Protein AF-A0A359D686-F1 (afdb_monomer_lite)

Secondary structure (DSSP, 8-state):
-HHHHHHHHHHHTSGGG--SS---SHHHHHHHH-HHHHHHHHHHHHHHHT----SHHHHHHHHHHHHHHHHHHHHHHHHHHHH-SS-HHHHHHHHHHHHHTT--

pLDDT: mean 72.66, std 6.53, range [50.62, 83.25]

Radius of gyration: 14.81 Å; chains: 1; bounding box: 36×25×38 Å

Foldseek 3Di:
DVVLLVQLQVVQQDCVLVDPDRDPDSVVSCVSCPPVNSVLSVVVVVLVVVDPDPDPVLVVVSVVVVVVLQVQLVVQLVVCVVVVPDHSSVSSVCSNVVCSVVSD

Structure (mmCIF, N/CA/C/O backbone):
data_AF-A0A359D686-F1
#
_entry.id   AF-A0A359D686-F1
#
loop_
_atom_site.group_PDB
_atom_site.id
_atom_site.type_symbol
_atom_site.label_atom_id
_atom_site.label_alt_id
_atom_site.label_comp_id
_atom_site.label_asym_id
_atom_site.label_entity_id
_atom_site.label_seq_id
_atom_site.pdbx_PDB_ins_code
_atom_site.Cartn_x
_atom_site.Cartn_y
_atom_site.Cartn_z
_atom_site.occupancy
_atom_site.B_iso_or_equiv
_atom_site.auth_seq_id
_atom_site.auth_comp_id
_atom_site.auth_asym_id
_atom_site.auth_atom_id
_atom_site.pdbx_PDB_model_num
ATOM 1 N N . ASP A 1 1 ? 13.819 4.483 8.418 1.00 59.91 1 ASP A N 1
ATOM 2 C CA . ASP A 1 1 ? 13.503 5.030 7.087 1.00 59.91 1 ASP A CA 1
ATOM 3 C C . ASP A 1 1 ? 12.596 6.255 7.250 1.00 59.91 1 ASP A C 1
ATOM 5 O O . ASP A 1 1 ? 11.471 6.097 7.719 1.00 59.91 1 ASP A O 1
ATOM 9 N N . PRO A 1 2 ? 13.083 7.473 6.949 1.00 72.44 2 PRO A N 1
ATOM 10 C CA . PRO A 1 2 ? 12.309 8.710 7.086 1.00 72.44 2 PRO A CA 1
ATOM 11 C C . PRO A 1 2 ? 11.068 8.764 6.183 1.00 72.44 2 PRO A C 1
ATOM 13 O O . PRO A 1 2 ? 10.049 9.330 6.584 1.00 72.44 2 PRO A O 1
ATOM 16 N N . ALA A 1 3 ? 11.130 8.164 4.989 1.00 69.88 3 ALA A N 1
ATOM 17 C CA . ALA A 1 3 ? 10.025 8.168 4.035 1.00 69.88 3 ALA A CA 1
ATOM 18 C C . ALA A 1 3 ? 8.867 7.304 4.545 1.00 69.88 3 ALA A C 1
ATOM 20 O O . ALA A 1 3 ? 7.716 7.745 4.555 1.00 69.88 3 ALA A O 1
ATOM 21 N N . LEU A 1 4 ? 9.186 6.113 5.057 1.00 68.81 4 LEU A N 1
ATOM 22 C CA . LEU A 1 4 ? 8.217 5.205 5.666 1.00 68.81 4 LEU A CA 1
ATOM 23 C C . LEU A 1 4 ? 7.578 5.813 6.925 1.00 68.81 4 LEU A C 1
ATOM 25 O O . LEU A 1 4 ? 6.357 5.761 7.079 1.00 68.81 4 LEU A O 1
ATOM 29 N N . SER A 1 5 ? 8.373 6.460 7.783 1.00 69.25 5 SER A N 1
ATOM 30 C CA . SER A 1 5 ? 7.869 7.171 8.967 1.00 69.25 5 SER A CA 1
ATOM 31 C C . SER A 1 5 ? 6.887 8.289 8.605 1.00 69.25 5 SER A C 1
ATOM 33 O O . SER A 1 5 ? 5.815 8.381 9.203 1.00 69.25 5 SER A O 1
ATOM 35 N N . ALA A 1 6 ? 7.198 9.109 7.597 1.00 75.75 6 ALA A N 1
ATOM 36 C CA . ALA A 1 6 ? 6.290 10.157 7.123 1.00 75.75 6 ALA A CA 1
ATOM 37 C C . ALA A 1 6 ? 4.987 9.580 6.536 1.00 75.75 6 ALA A C 1
ATOM 39 O O . ALA A 1 6 ? 3.907 10.145 6.728 1.00 75.75 6 ALA A O 1
ATOM 40 N N . LEU A 1 7 ? 5.069 8.431 5.856 1.00 74.50 7 LEU A N 1
ATOM 41 C CA . LEU A 1 7 ? 3.917 7.735 5.279 1.00 74.50 7 LEU A CA 1
ATOM 42 C C . LEU A 1 7 ? 2.982 7.196 6.373 1.00 74.50 7 LEU A C 1
ATOM 44 O O . LEU A 1 7 ? 1.771 7.413 6.304 1.00 74.50 7 LEU A O 1
ATOM 48 N N . LEU A 1 8 ? 3.545 6.578 7.416 1.00 73.38 8 LEU A N 1
ATOM 49 C CA . LEU A 1 8 ? 2.799 6.118 8.591 1.00 73.38 8 LEU A CA 1
ATOM 50 C C . LEU A 1 8 ? 2.118 7.283 9.323 1.00 73.38 8 LEU A C 1
ATOM 52 O O . LEU A 1 8 ? 0.924 7.203 9.609 1.00 73.38 8 LEU A O 1
ATOM 56 N N . MET A 1 9 ? 2.834 8.391 9.552 1.00 76.31 9 MET A N 1
ATOM 57 C CA . MET A 1 9 ? 2.280 9.610 10.163 1.00 76.31 9 MET A CA 1
ATOM 58 C C . MET A 1 9 ? 1.104 10.177 9.349 1.00 76.31 9 MET A C 1
ATOM 60 O O . MET A 1 9 ? 0.050 10.500 9.906 1.00 76.31 9 MET A O 1
ATOM 64 N N . LYS A 1 10 ? 1.242 10.248 8.016 1.00 75.50 10 LYS A N 1
ATOM 65 C CA . LYS A 1 10 ? 0.174 10.705 7.111 1.00 75.50 10 LYS A CA 1
ATOM 66 C C . LYS A 1 10 ? -1.043 9.780 7.153 1.00 75.50 10 LYS A C 1
ATOM 68 O O . LYS A 1 10 ? -2.173 10.261 7.163 1.00 75.50 10 LYS A O 1
ATOM 73 N N . TYR A 1 11 ? -0.824 8.467 7.177 1.00 70.50 11 TYR A N 1
ATOM 74 C CA . TYR A 1 11 ? -1.907 7.489 7.221 1.00 70.50 11 TYR A CA 1
ATOM 75 C C . TYR A 1 11 ? -2.665 7.542 8.553 1.00 70.50 11 TYR A C 1
ATOM 77 O O . TYR A 1 11 ? -3.892 7.569 8.553 1.00 70.50 11 TYR A O 1
ATOM 85 N N . ALA A 1 12 ? -1.948 7.655 9.674 1.00 66.56 12 ALA A N 1
ATOM 86 C CA . ALA A 1 12 ? -2.525 7.783 11.015 1.00 66.56 12 ALA A CA 1
ATOM 87 C C . ALA A 1 12 ? -3.395 9.037 11.195 1.00 66.56 12 ALA A C 1
ATOM 89 O O . ALA A 1 12 ? -4.350 9.044 11.973 1.00 66.56 12 ALA A O 1
ATOM 90 N N . SER A 1 13 ? -3.058 10.086 10.444 1.00 66.50 13 SER A N 1
ATOM 91 C CA . SER A 1 13 ? -3.765 11.368 10.419 1.00 66.50 13 SER A CA 1
ATOM 92 C C . SER A 1 13 ? -4.910 11.406 9.396 1.00 66.50 13 SER A C 1
ATOM 94 O O . SER A 1 13 ? -5.575 12.430 9.250 1.00 66.50 13 SER A O 1
ATOM 96 N N . SER A 1 14 ? -5.142 10.320 8.652 1.00 69.69 14 SER A N 1
ATOM 97 C CA . SER A 1 14 ? -6.185 10.258 7.627 1.00 69.69 14 SER A CA 1
ATOM 98 C C . SER A 1 14 ? -7.580 10.159 8.245 1.00 69.69 14 SER A C 1
ATOM 100 O O . SER A 1 14 ? -7.808 9.412 9.200 1.00 69.69 14 SER A O 1
ATOM 102 N N . ALA A 1 15 ? -8.555 10.825 7.617 1.00 59.78 15 ALA A N 1
ATOM 103 C CA . ALA A 1 15 ? -9.971 10.767 7.992 1.00 59.78 15 ALA A CA 1
ATOM 104 C C . ALA A 1 15 ? -10.533 9.330 8.044 1.00 59.78 15 ALA A C 1
ATOM 106 O O . ALA A 1 15 ? -11.524 9.070 8.726 1.00 59.78 15 ALA A O 1
ATOM 107 N N . LEU A 1 16 ? -9.871 8.384 7.369 1.00 61.47 16 LEU A N 1
ATOM 108 C CA . LEU A 1 16 ? -10.225 6.966 7.329 1.00 61.47 16 LEU A CA 1
ATOM 109 C C . LEU A 1 16 ? -10.092 6.250 8.688 1.00 61.47 16 LEU A C 1
ATOM 111 O O . LEU A 1 16 ? -10.792 5.260 8.914 1.00 61.47 16 LEU A O 1
ATOM 115 N N . LEU A 1 17 ? -9.226 6.742 9.584 1.00 60.28 17 LEU A N 1
ATOM 116 C CA . LEU A 1 17 ? -9.050 6.227 10.951 1.00 60.28 17 LEU A CA 1
ATOM 117 C C . LEU A 1 17 ? -9.924 6.947 11.985 1.00 60.28 17 LEU A C 1
ATOM 119 O O . LEU A 1 17 ? -10.032 6.480 13.115 1.00 60.28 17 LEU A O 1
ATOM 123 N N . ARG A 1 1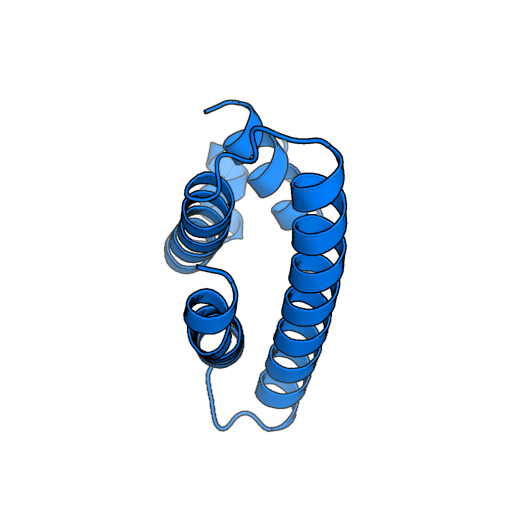8 ? -10.594 8.042 11.591 1.00 59.12 18 ARG A N 1
ATOM 124 C CA . ARG A 1 18 ? -11.531 8.799 12.440 1.00 59.12 18 ARG A CA 1
ATOM 125 C C . ARG A 1 18 ? -10.943 9.166 1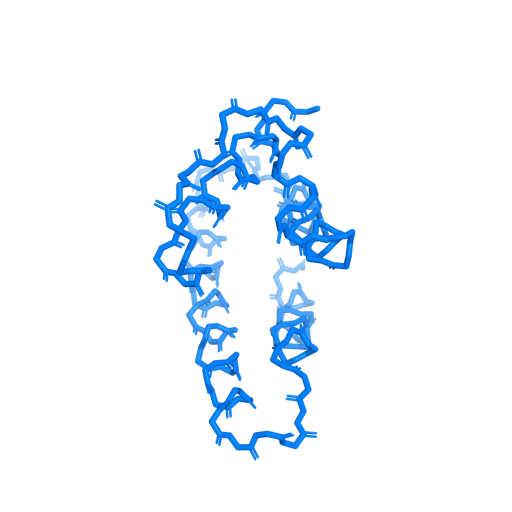3.815 1.00 59.12 18 ARG A C 1
ATOM 127 O O . ARG A 1 18 ? -11.670 9.269 14.803 1.00 59.12 18 ARG A O 1
ATOM 134 N N . THR A 1 19 ? -9.627 9.354 13.883 1.00 59.50 19 THR A N 1
ATOM 135 C CA . THR A 1 19 ? -8.903 9.658 15.118 1.00 59.50 19 THR A CA 1
ATOM 136 C C . THR A 1 19 ? -9.262 11.073 15.574 1.00 59.50 19 THR A C 1
ATOM 138 O O . THR A 1 19 ? -9.122 12.022 14.806 1.00 59.50 19 THR A O 1
ATOM 141 N N . ARG A 1 20 ? -9.730 11.242 16.821 1.00 57.25 20 ARG A N 1
ATOM 142 C CA . ARG A 1 20 ? -10.086 12.569 17.375 1.00 57.25 20 ARG A CA 1
ATOM 143 C C . ARG A 1 20 ? -8.885 13.516 17.495 1.00 57.25 20 ARG A C 1
ATOM 145 O O . ARG A 1 20 ? -9.075 14.726 17.496 1.00 57.25 20 ARG A O 1
ATOM 152 N N . VAL A 1 21 ? -7.674 12.972 17.610 1.00 65.06 21 VAL A N 1
ATOM 153 C CA . VAL A 1 21 ? -6.416 13.720 17.722 1.00 65.06 21 VAL A CA 1
ATOM 154 C C . VAL A 1 21 ? -5.392 13.069 16.800 1.00 65.06 21 VAL A C 1
ATOM 156 O O . VAL A 1 21 ? -5.201 11.855 16.855 1.00 65.06 21 VAL A O 1
ATOM 159 N N . ALA A 1 22 ? -4.756 13.865 15.939 1.00 67.19 22 ALA A N 1
ATOM 160 C CA . ALA A 1 22 ? -3.685 13.379 15.080 1.00 67.19 22 ALA A CA 1
ATOM 161 C C . ALA A 1 22 ? -2.438 13.061 15.932 1.00 67.19 22 ALA A C 1
ATOM 163 O O . ALA A 1 22 ? -2.012 13.924 16.709 1.00 67.19 22 ALA A O 1
ATOM 164 N N . PRO A 1 23 ? -1.856 11.856 15.813 1.00 69.62 23 PRO A N 1
ATOM 165 C CA . PRO A 1 23 ? -0.663 11.481 16.565 1.00 69.62 23 PRO A CA 1
ATOM 166 C C . PRO A 1 23 ? 0.537 12.334 16.139 1.00 69.62 23 PRO A C 1
ATOM 168 O O . PRO A 1 23 ? 0.741 12.599 14.952 1.00 69.62 23 PRO A O 1
ATOM 171 N N . LYS A 1 24 ? 1.334 12.777 17.114 1.00 73.81 24 LYS A N 1
ATOM 172 C CA . LYS A 1 24 ? 2.491 13.666 16.904 1.00 73.81 24 LYS A CA 1
ATOM 173 C C . LYS A 1 24 ? 3.812 12.908 16.880 1.00 73.81 24 LYS A C 1
ATOM 175 O O . LYS A 1 24 ? 4.801 13.419 16.359 1.00 73.81 24 LYS A O 1
ATOM 180 N N . THR A 1 25 ? 3.823 11.692 17.419 1.00 78.25 25 THR A N 1
ATOM 181 C CA . THR A 1 25 ? 5.009 10.837 17.488 1.00 78.25 25 THR A CA 1
ATOM 182 C C . THR A 1 25 ? 4.775 9.504 16.782 1.00 78.25 25 THR A C 1
ATOM 184 O O . THR A 1 25 ? 3.655 8.997 16.714 1.00 78.25 25 THR A O 1
ATOM 187 N N . LEU A 1 26 ? 5.852 8.895 16.273 1.00 70.94 26 LEU A N 1
ATOM 188 C CA . LEU A 1 26 ? 5.773 7.582 15.625 1.00 70.94 26 LEU A CA 1
ATOM 189 C C . LEU A 1 26 ? 5.258 6.505 16.596 1.00 70.94 26 LEU A C 1
ATOM 191 O O . LEU A 1 26 ? 4.534 5.603 16.197 1.00 70.94 26 LEU A O 1
ATOM 195 N N . GLN A 1 27 ? 5.593 6.612 17.881 1.00 72.69 27 GLN A N 1
ATOM 196 C CA . GLN A 1 27 ? 5.118 5.683 18.904 1.00 72.69 27 GLN A CA 1
ATOM 197 C C . GLN A 1 27 ? 3.595 5.760 19.087 1.00 72.69 27 GLN A C 1
ATOM 199 O O . GLN A 1 27 ? 2.938 4.723 19.140 1.00 72.69 27 GLN A O 1
ATOM 204 N N . GLU A 1 28 ? 3.022 6.966 19.108 1.00 71.06 28 GLU A N 1
ATOM 205 C CA . GLU A 1 28 ? 1.565 7.154 19.121 1.00 71.06 28 GLU A CA 1
ATOM 206 C C . GLU A 1 28 ? 0.915 6.590 17.853 1.00 71.06 28 GLU A C 1
ATOM 208 O O . GLU A 1 28 ? -0.136 5.959 17.923 1.00 71.06 28 GLU A O 1
ATOM 213 N N . VAL A 1 29 ? 1.561 6.749 16.693 1.00 70.19 29 VAL A N 1
ATOM 214 C CA . VAL A 1 29 ? 1.106 6.142 15.434 1.00 70.19 29 VAL A CA 1
ATOM 215 C C . VAL A 1 29 ? 1.022 4.621 15.545 1.00 70.19 29 VAL A C 1
ATOM 217 O O . VAL A 1 29 ? 0.007 4.043 15.158 1.00 70.19 29 VAL A O 1
ATOM 220 N N . LEU A 1 30 ? 2.045 3.970 16.106 1.00 72.88 30 LEU A N 1
ATOM 221 C CA . LEU A 1 30 ? 2.050 2.518 16.312 1.00 72.88 30 LEU A CA 1
ATOM 222 C C . LEU A 1 30 ? 0.937 2.071 17.272 1.00 72.88 30 LEU A C 1
ATOM 224 O O . LEU A 1 30 ? 0.314 1.035 17.043 1.00 72.88 30 LEU A O 1
ATOM 228 N N . GLN A 1 31 ? 0.660 2.856 18.316 1.00 72.75 31 GLN A N 1
ATOM 229 C CA . GLN A 1 31 ? -0.413 2.575 19.274 1.00 72.75 31 GLN A CA 1
ATOM 230 C C . GLN A 1 31 ? -1.811 2.750 18.662 1.00 72.75 31 GLN A C 1
ATOM 232 O O . GLN A 1 31 ? -2.690 1.931 18.920 1.00 72.75 31 GLN A O 1
ATOM 237 N N . VAL A 1 32 ? -2.015 3.775 17.827 1.00 69.56 32 VAL A N 1
ATOM 238 C CA . VAL A 1 32 ? -3.306 4.069 17.176 1.00 69.56 32 VAL A CA 1
ATOM 239 C C . VAL A 1 32 ? -3.604 3.104 16.026 1.00 69.56 32 VAL A C 1
ATOM 241 O O . VAL A 1 32 ? -4.738 2.650 15.888 1.00 69.56 32 VAL A O 1
ATOM 244 N N . LEU A 1 33 ? -2.613 2.775 15.191 1.00 67.19 33 LEU A N 1
ATOM 245 C CA . LEU A 1 33 ? -2.800 1.827 14.086 1.00 67.19 33 LEU A CA 1
ATOM 246 C C . LEU A 1 33 ? -2.818 0.365 14.551 1.00 67.19 33 LEU A C 1
ATOM 248 O O . LEU A 1 33 ? -3.452 -0.475 13.909 1.00 67.19 33 LEU A O 1
ATOM 252 N N . GLY A 1 34 ? -2.085 0.052 15.620 1.00 73.62 34 GLY A N 1
ATOM 253 C CA . GLY A 1 34 ? -1.740 -1.316 15.985 1.00 73.62 34 GLY A CA 1
ATOM 254 C C . GLY A 1 34 ? -0.740 -1.951 15.007 1.00 73.62 34 GLY A C 1
ATOM 255 O O . GLY A 1 34 ? -0.670 -1.619 13.820 1.00 73.62 34 GLY A O 1
ATOM 256 N N . MET A 1 35 ? 0.032 -2.926 15.498 1.00 73.75 35 MET A N 1
ATOM 257 C CA . MET A 1 35 ? 1.149 -3.510 14.740 1.00 73.75 35 MET A CA 1
ATOM 258 C C . MET A 1 35 ? 0.719 -4.160 13.413 1.00 73.75 35 MET A C 1
ATOM 260 O O . MET A 1 35 ? 1.458 -4.113 12.436 1.00 73.75 35 MET A O 1
ATOM 264 N N . ARG A 1 36 ? -0.508 -4.695 13.335 1.00 65.19 36 ARG A N 1
ATOM 265 C CA . ARG A 1 36 ? -1.046 -5.306 12.105 1.00 65.19 36 ARG A CA 1
ATOM 266 C C . ARG A 1 36 ? -1.222 -4.313 10.957 1.00 65.19 36 ARG A C 1
ATOM 268 O O . ARG A 1 36 ? -1.019 -4.688 9.810 1.00 65.19 36 ARG A O 1
ATOM 275 N N . GLN A 1 37 ? -1.609 -3.068 11.231 1.00 65.62 37 GLN A N 1
ATOM 276 C CA . GLN A 1 37 ? -1.763 -2.072 10.166 1.00 65.62 37 GLN A CA 1
ATOM 277 C C . GLN A 1 37 ? -0.423 -1.461 9.767 1.00 65.62 37 GLN A C 1
ATOM 279 O O . GLN A 1 37 ? -0.210 -1.160 8.594 1.00 65.62 37 GLN A O 1
ATOM 284 N N . VAL A 1 38 ? 0.500 -1.340 10.720 1.00 74.00 38 VAL A N 1
ATOM 285 C CA . VAL A 1 38 ? 1.873 -0.896 10.461 1.00 74.00 38 VAL A CA 1
ATOM 286 C C . VAL A 1 38 ? 2.579 -1.879 9.537 1.00 74.00 38 VAL A C 1
ATOM 288 O O . VAL A 1 38 ? 3.100 -1.461 8.508 1.00 74.00 38 VAL A O 1
ATOM 291 N N . ASP A 1 39 ? 2.521 -3.175 9.851 1.00 73.19 39 ASP A N 1
ATOM 292 C CA . ASP A 1 39 ? 3.126 -4.242 9.047 1.00 73.19 39 ASP A CA 1
ATOM 29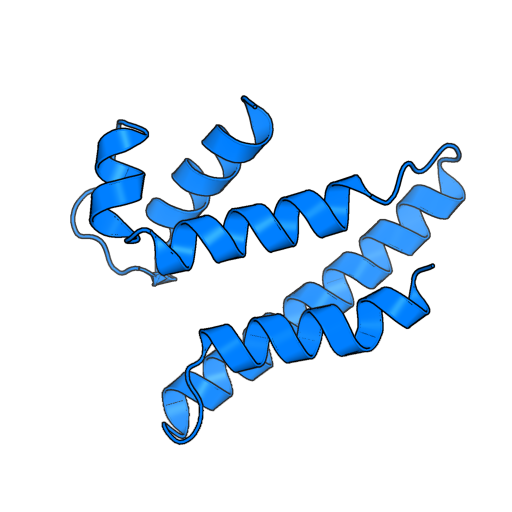3 C C . ASP A 1 39 ? 2.639 -4.204 7.590 1.00 73.19 39 ASP A C 1
ATOM 295 O O . ASP A 1 39 ? 3.416 -4.308 6.646 1.00 73.19 39 ASP A O 1
ATOM 299 N N . ARG A 1 40 ? 1.354 -3.906 7.380 1.00 69.88 40 ARG A N 1
ATOM 300 C CA . ARG A 1 40 ? 0.771 -3.780 6.038 1.00 69.88 40 ARG A CA 1
ATOM 301 C C . ARG 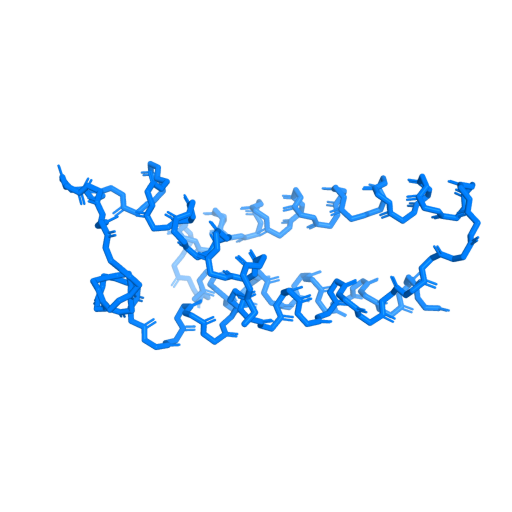A 1 40 ? 1.232 -2.542 5.286 1.00 69.88 40 ARG A C 1
ATOM 303 O O . ARG A 1 40 ? 1.545 -2.644 4.104 1.00 69.88 40 ARG A O 1
ATOM 310 N N . VAL A 1 41 ? 1.291 -1.382 5.942 1.00 71.00 41 VAL A N 1
ATOM 311 C CA . VAL A 1 41 ? 1.819 -0.156 5.316 1.00 71.00 41 VAL A CA 1
ATOM 312 C C . VAL A 1 41 ? 3.294 -0.335 4.959 1.00 71.00 41 VAL A C 1
ATOM 314 O O . VAL A 1 41 ? 3.711 0.060 3.870 1.00 71.00 41 VAL A O 1
ATOM 317 N N . VAL A 1 42 ? 4.060 -0.982 5.841 1.00 78.31 42 VAL A N 1
ATOM 318 C CA . VAL A 1 42 ? 5.453 -1.360 5.589 1.00 78.31 42 VAL A CA 1
ATOM 319 C C . VAL A 1 42 ? 5.534 -2.298 4.389 1.00 78.31 42 VAL A C 1
ATOM 321 O O . VAL A 1 42 ? 6.323 -2.040 3.491 1.00 78.31 42 VAL A O 1
ATOM 324 N N . MET A 1 43 ? 4.686 -3.325 4.307 1.00 77.50 43 MET A N 1
ATOM 325 C CA . MET A 1 43 ? 4.689 -4.275 3.191 1.00 77.50 43 MET A CA 1
ATOM 326 C C . MET A 1 43 ? 4.380 -3.587 1.851 1.00 77.50 43 MET A C 1
ATOM 328 O O . MET A 1 43 ? 5.120 -3.766 0.887 1.00 77.50 43 MET A O 1
ATOM 332 N N . VAL A 1 44 ? 3.374 -2.705 1.799 1.00 74.06 44 VAL A N 1
ATOM 333 C CA . VAL A 1 44 ? 3.070 -1.901 0.596 1.00 74.06 44 VAL A CA 1
ATOM 334 C C . VAL A 1 44 ? 4.238 -0.988 0.214 1.00 74.06 44 VAL A C 1
ATOM 336 O O . VAL A 1 44 ? 4.556 -0.852 -0.970 1.00 74.06 44 VAL A O 1
ATOM 339 N N . HIS A 1 45 ? 4.897 -0.374 1.198 1.00 75.62 45 HIS A N 1
ATOM 340 C CA . HIS A 1 45 ? 6.079 0.453 0.961 1.00 75.62 45 HIS A CA 1
ATOM 341 C C . HIS A 1 45 ? 7.255 -0.371 0.424 1.00 75.62 45 HIS A C 1
ATOM 343 O O . HIS A 1 45 ? 7.880 0.029 -0.557 1.00 75.62 45 HIS A O 1
ATOM 349 N N . SER A 1 46 ? 7.523 -1.534 1.018 1.00 78.06 46 SER A N 1
ATOM 350 C CA . SER A 1 46 ? 8.565 -2.461 0.576 1.00 78.06 46 SER A CA 1
ATOM 351 C C . SER A 1 46 ? 8.310 -2.930 -0.851 1.00 78.06 46 SER A C 1
ATOM 353 O O . SER A 1 46 ? 9.206 -2.827 -1.681 1.00 78.06 46 SER A O 1
ATOM 355 N N . VAL A 1 47 ? 7.074 -3.330 -1.175 1.00 74.38 47 VAL A N 1
ATOM 356 C CA . VAL A 1 47 ? 6.670 -3.697 -2.541 1.00 74.38 47 VAL A CA 1
ATOM 357 C C . VAL A 1 47 ? 6.937 -2.557 -3.518 1.00 74.38 47 VAL A C 1
ATOM 359 O O . VAL A 1 47 ? 7.533 -2.780 -4.566 1.00 74.38 47 VAL A O 1
ATOM 362 N N . LYS A 1 48 ? 6.564 -1.320 -3.171 1.00 75.19 48 LYS A N 1
ATOM 363 C CA . LYS A 1 48 ? 6.850 -0.154 -4.014 1.00 75.19 48 LYS A CA 1
ATOM 364 C C . LYS A 1 48 ? 8.353 0.069 -4.202 1.00 75.19 48 LYS A C 1
ATOM 366 O O . LYS A 1 48 ? 8.784 0.410 -5.299 1.00 75.19 48 LYS A O 1
ATOM 371 N N . SER A 1 49 ? 9.138 -0.107 -3.141 1.00 76.38 49 SER A N 1
ATOM 372 C CA . SER A 1 49 ? 10.587 0.105 -3.155 1.00 76.38 49 SER A CA 1
ATOM 373 C C . SER A 1 49 ? 11.355 -0.953 -3.952 1.00 76.38 49 SER A C 1
ATOM 375 O O . SER A 1 49 ? 12.488 -0.676 -4.341 1.00 76.38 49 SER A O 1
ATOM 377 N N . LEU A 1 50 ? 10.777 -2.135 -4.205 1.00 73.00 50 LEU A N 1
ATOM 378 C CA . LEU A 1 50 ? 11.400 -3.161 -5.053 1.00 73.00 50 LEU A CA 1
ATOM 379 C C . LEU A 1 50 ? 11.565 -2.692 -6.507 1.00 73.00 50 LEU A C 1
ATOM 381 O O . LEU A 1 50 ? 12.464 -3.152 -7.207 1.00 73.00 50 LEU A O 1
ATOM 385 N N . PHE A 1 51 ? 10.748 -1.737 -6.953 1.00 68.19 51 PHE A N 1
ATOM 386 C CA . PHE A 1 51 ? 10.812 -1.198 -8.306 1.00 68.19 51 PHE A CA 1
ATOM 387 C C . PHE A 1 51 ? 11.791 -0.019 -8.378 1.00 68.19 51 PHE A C 1
ATOM 389 O O . PHE A 1 51 ? 11.426 1.147 -8.204 1.00 68.19 51 PHE A O 1
ATOM 396 N N . THR A 1 52 ? 13.063 -0.317 -8.658 1.00 66.81 52 THR A N 1
ATOM 397 C CA . THR A 1 52 ? 14.089 0.699 -8.943 1.00 66.81 52 THR A CA 1
ATOM 398 C C . THR A 1 52 ? 14.009 1.123 -10.413 1.00 66.81 52 THR A C 1
ATOM 400 O O . THR A 1 52 ? 14.525 0.485 -11.329 1.00 66.81 52 THR A O 1
ATOM 403 N N . LEU A 1 53 ? 13.287 2.212 -10.669 1.00 69.31 53 LEU A N 1
ATOM 404 C CA . LEU A 1 53 ? 13.025 2.691 -12.029 1.00 69.31 53 LEU A CA 1
ATOM 405 C C . LEU A 1 53 ? 14.155 3.617 -12.484 1.00 69.31 53 LEU A C 1
ATOM 407 O O . LEU A 1 53 ? 14.247 4.762 -12.045 1.00 69.31 53 LEU A O 1
ATOM 411 N N . HIS A 1 54 ? 15.004 3.115 -13.380 1.00 66.56 54 HIS A N 1
ATOM 412 C CA . HIS A 1 54 ? 16.207 3.808 -13.856 1.00 66.56 54 HIS A CA 1
ATOM 413 C C . HIS A 1 54 ? 15.937 4.798 -15.005 1.00 66.56 54 HIS A C 1
ATOM 415 O O . HIS A 1 54 ? 16.780 5.633 -15.318 1.00 66.56 54 HIS A O 1
ATOM 421 N N . SER A 1 55 ? 14.756 4.738 -15.631 1.00 77.81 55 SER A N 1
ATOM 422 C CA . SER A 1 55 ? 14.367 5.603 -16.752 1.00 77.81 55 SER A CA 1
ATOM 423 C C . SER A 1 55 ? 13.047 6.324 -16.470 1.00 77.81 55 SER A C 1
ATOM 425 O O . SER A 1 55 ? 12.105 5.748 -15.918 1.00 77.81 55 SER A O 1
ATOM 427 N N . ALA A 1 56 ? 12.974 7.597 -16.871 1.00 73.50 56 ALA A N 1
ATOM 428 C CA . ALA A 1 56 ? 11.813 8.458 -16.647 1.00 73.50 56 ALA A CA 1
ATOM 429 C C . ALA A 1 56 ? 10.528 7.914 -17.300 1.00 73.50 56 ALA A C 1
ATOM 431 O O . ALA A 1 56 ? 9.456 8.046 -16.714 1.00 73.50 56 ALA A O 1
ATOM 432 N N . GLY A 1 57 ? 10.634 7.256 -18.462 1.00 72.88 57 GLY A N 1
ATOM 433 C CA . GLY A 1 57 ? 9.491 6.637 -19.144 1.00 72.88 57 GLY A CA 1
ATOM 434 C C . GLY A 1 57 ? 8.916 5.453 -18.363 1.00 72.88 57 GLY A C 1
ATOM 435 O O . GLY A 1 57 ? 7.715 5.399 -18.108 1.00 72.88 57 GLY A O 1
ATOM 436 N N . HIS A 1 58 ? 9.782 4.562 -17.874 1.00 71.31 58 HIS A N 1
ATOM 437 C CA . HIS A 1 58 ? 9.367 3.441 -17.026 1.00 71.31 58 HIS A CA 1
ATOM 438 C C . HIS A 1 58 ? 8.744 3.937 -15.719 1.00 71.31 58 HIS A C 1
ATOM 440 O O . HIS A 1 58 ? 7.746 3.387 -15.260 1.00 71.31 58 HIS A O 1
ATOM 446 N N . LYS A 1 59 ? 9.283 5.021 -15.142 1.00 76.69 59 LYS A N 1
ATOM 447 C CA . LYS A 1 59 ? 8.726 5.639 -13.934 1.00 76.69 59 LYS A CA 1
ATOM 448 C C . LYS A 1 59 ? 7.294 6.137 -14.139 1.00 76.69 59 LYS A C 1
ATOM 450 O O . LYS A 1 59 ? 6.483 5.965 -13.235 1.00 76.69 59 LYS A O 1
ATOM 455 N N . GLN A 1 60 ? 6.978 6.733 -15.289 1.00 78.44 60 GLN A N 1
ATOM 456 C CA . GLN A 1 60 ? 5.611 7.177 -15.599 1.00 78.44 60 GLN A CA 1
ATOM 457 C C . GLN A 1 60 ? 4.651 5.987 -15.698 1.00 78.44 60 GLN A C 1
ATOM 459 O O . GLN A 1 60 ? 3.644 5.962 -14.995 1.00 78.44 60 GLN A O 1
ATOM 464 N N . LEU A 1 61 ? 5.022 4.953 -16.459 1.00 79.75 61 LEU A N 1
ATOM 465 C CA . LEU A 1 61 ? 4.217 3.733 -16.596 1.00 79.75 61 LEU A CA 1
ATOM 466 C C . LEU A 1 61 ? 3.982 3.039 -15.249 1.00 79.75 61 LEU A C 1
ATOM 468 O O . LEU A 1 61 ? 2.860 2.637 -14.935 1.00 79.75 61 LEU A O 1
ATOM 472 N N . PHE A 1 62 ? 5.024 2.959 -14.418 1.00 80.06 62 PHE A N 1
ATOM 473 C CA . PHE A 1 62 ? 4.911 2.438 -13.061 1.00 80.06 62 PHE A CA 1
ATOM 474 C C . PHE A 1 62 ? 3.966 3.282 -12.208 1.00 80.06 62 PHE A C 1
ATOM 476 O O . PHE A 1 62 ? 3.121 2.730 -11.514 1.00 80.06 62 PHE A O 1
ATOM 483 N N . MET A 1 63 ? 4.079 4.612 -12.247 1.00 81.12 63 MET A N 1
ATOM 484 C CA . MET A 1 63 ? 3.217 5.499 -11.462 1.00 81.12 63 MET A CA 1
ATOM 485 C C . MET A 1 63 ? 1.748 5.380 -11.870 1.00 81.12 63 MET A C 1
ATOM 487 O O . MET A 1 63 ? 0.885 5.319 -10.993 1.00 81.12 63 MET A O 1
ATOM 491 N N . GLU A 1 64 ? 1.459 5.296 -13.168 1.00 82.19 64 GLU A N 1
ATOM 492 C CA . GLU A 1 64 ? 0.101 5.077 -13.669 1.00 82.19 64 GLU A CA 1
ATOM 493 C C . GLU A 1 64 ? -0.456 3.725 -13.217 1.00 82.19 64 GLU A C 1
ATOM 495 O O . GLU A 1 64 ? -1.576 3.643 -12.706 1.00 82.19 64 GLU A O 1
ATOM 500 N N . ALA A 1 65 ? 0.329 2.655 -13.351 1.00 81.25 65 ALA A N 1
ATOM 501 C CA . ALA A 1 65 ? -0.086 1.336 -12.896 1.00 81.25 65 ALA A CA 1
ATOM 502 C C . ALA A 1 65 ? -0.269 1.286 -11.374 1.00 81.25 65 ALA A C 1
ATOM 504 O O . ALA A 1 65 ? -1.273 0.770 -10.882 1.00 81.25 65 ALA A O 1
ATOM 505 N N . TRP A 1 66 ? 0.635 1.914 -10.624 1.00 81.56 66 TRP A N 1
ATOM 506 C CA . TRP A 1 66 ? 0.558 2.023 -9.172 1.00 81.56 66 TRP A CA 1
ATOM 507 C C . TRP A 1 66 ? -0.706 2.761 -8.717 1.00 81.56 66 TRP A C 1
ATOM 509 O O . TRP A 1 66 ? -1.358 2.345 -7.755 1.00 81.56 66 TRP A O 1
ATOM 519 N N . GLN A 1 67 ? -1.096 3.835 -9.412 1.00 82.69 67 GLN A N 1
ATOM 520 C CA . GLN A 1 67 ? -2.350 4.545 -9.145 1.00 82.69 67 GLN A CA 1
ATOM 521 C C . GLN A 1 67 ? -3.573 3.656 -9.396 1.00 82.69 67 GLN A C 1
ATOM 523 O O . GLN A 1 67 ? -4.463 3.604 -8.543 1.00 82.69 67 GLN A O 1
ATOM 528 N N . ARG A 1 68 ? -3.597 2.910 -10.510 1.00 81.31 68 ARG A N 1
ATOM 529 C CA . ARG A 1 68 ? -4.683 1.962 -10.819 1.00 81.31 68 ARG A CA 1
ATOM 530 C C . ARG A 1 68 ? -4.817 0.878 -9.746 1.00 81.31 68 ARG A C 1
ATOM 532 O O . ARG A 1 68 ? -5.918 0.659 -9.238 1.00 81.31 68 ARG A O 1
ATOM 539 N N . LEU A 1 69 ? -3.702 0.266 -9.339 1.00 80.69 69 LEU A N 1
ATOM 540 C CA . LEU A 1 69 ? -3.679 -0.740 -8.271 1.00 80.69 69 LEU A CA 1
ATOM 541 C C . LEU A 1 69 ? -4.166 -0.160 -6.936 1.00 80.69 69 LEU A C 1
ATOM 543 O O . LEU A 1 69 ? -4.970 -0.785 -6.245 1.00 80.69 69 LEU A O 1
ATOM 547 N N . THR A 1 70 ? -3.724 1.052 -6.588 1.00 79.94 70 THR A N 1
ATOM 548 C CA . THR A 1 70 ? -4.126 1.724 -5.342 1.00 79.94 70 THR A CA 1
ATOM 549 C C . THR A 1 70 ? -5.632 1.998 -5.312 1.00 79.94 70 THR A C 1
ATOM 551 O O . THR A 1 70 ? -6.281 1.772 -4.286 1.00 79.94 70 THR A O 1
ATOM 554 N N . LEU A 1 71 ? -6.212 2.448 -6.430 1.00 81.44 71 LEU A N 1
ATOM 555 C CA . LEU A 1 71 ? -7.652 2.685 -6.544 1.00 81.44 71 LEU A CA 1
ATOM 556 C C . LEU A 1 71 ? -8.442 1.380 -6.377 1.00 81.44 71 LEU A C 1
ATOM 558 O O . LEU A 1 71 ? -9.358 1.321 -5.557 1.00 81.44 71 LEU A O 1
ATOM 562 N N . LYS A 1 72 ? -8.045 0.320 -7.090 1.00 82.94 72 LYS A N 1
ATOM 563 C CA . LYS A 1 72 ? -8.673 -1.006 -6.993 1.00 82.94 72 LYS A CA 1
ATOM 564 C C . LYS A 1 72 ? -8.623 -1.545 -5.565 1.00 82.94 72 LYS A C 1
ATOM 566 O O . LYS A 1 72 ? -9.654 -1.924 -5.016 1.00 82.94 72 LYS A O 1
ATOM 571 N N . ALA A 1 73 ? -7.454 -1.499 -4.930 1.00 80.12 73 ALA A N 1
ATOM 572 C CA . ALA A 1 73 ? -7.286 -1.938 -3.550 1.00 80.12 73 ALA A CA 1
ATOM 573 C C . ALA A 1 73 ? -8.172 -1.139 -2.578 1.00 80.12 73 ALA A C 1
ATOM 575 O O . ALA A 1 73 ? -8.768 -1.720 -1.673 1.00 80.12 73 ALA A O 1
ATOM 576 N N . SER A 1 74 ? -8.323 0.171 -2.799 1.00 77.88 74 SER A N 1
ATOM 577 C CA . SER A 1 74 ? -9.202 1.034 -1.996 1.00 77.88 74 SER A CA 1
ATOM 578 C C . SER A 1 74 ? -10.680 0.657 -2.143 1.00 77.88 74 SER A C 1
ATOM 580 O O . SER A 1 74 ? -11.400 0.591 -1.147 1.00 77.88 74 SER A O 1
ATOM 582 N N . ILE A 1 75 ? -11.125 0.354 -3.367 1.00 80.94 75 ILE A N 1
ATOM 583 C CA . ILE A 1 75 ? -12.490 -0.118 -3.646 1.00 80.94 75 ILE A CA 1
ATOM 584 C C . ILE A 1 75 ? -12.726 -1.476 -2.977 1.00 80.94 75 ILE A C 1
ATOM 586 O O . ILE A 1 75 ? -13.718 -1.644 -2.270 1.00 80.94 75 ILE A O 1
ATOM 590 N N . CYS A 1 76 ? -11.793 -2.420 -3.119 1.00 78.12 76 CYS A N 1
ATOM 591 C CA . CYS A 1 76 ? -11.854 -3.721 -2.452 1.00 78.12 76 CYS A CA 1
ATOM 592 C C . CYS A 1 76 ? -11.923 -3.576 -0.924 1.00 78.12 76 CYS A C 1
ATOM 594 O O . CYS A 1 76 ? -12.717 -4.258 -0.281 1.00 78.12 76 CYS A O 1
ATOM 596 N N . ALA A 1 77 ? -11.147 -2.656 -0.338 1.00 75.56 77 ALA A N 1
ATOM 597 C CA . ALA A 1 77 ? -11.192 -2.358 1.094 1.00 75.56 77 ALA A CA 1
ATOM 598 C C . ALA A 1 77 ? -12.569 -1.839 1.523 1.00 75.56 77 ALA A C 1
ATOM 600 O O . ALA A 1 77 ? -13.116 -2.274 2.535 1.00 75.56 77 ALA A O 1
ATOM 601 N N . PHE A 1 78 ? -13.127 -0.902 0.755 1.00 79.56 78 PHE A N 1
ATOM 602 C CA . PHE A 1 78 ? -14.436 -0.320 1.021 1.00 79.56 78 PHE A CA 1
ATOM 603 C C . PHE A 1 78 ? -15.550 -1.371 0.927 1.00 79.56 78 PHE A C 1
ATOM 605 O O . PHE A 1 78 ? -16.385 -1.475 1.826 1.00 79.56 78 PHE A O 1
ATOM 612 N N . LEU A 1 79 ? -15.520 -2.209 -0.110 1.00 79.06 79 LEU A N 1
ATOM 613 C CA . LEU A 1 79 ? -16.462 -3.316 -0.286 1.00 79.06 79 LEU A CA 1
ATOM 614 C C . LEU A 1 79 ? -16.341 -4.347 0.841 1.00 79.06 79 LEU A C 1
ATOM 616 O O . LEU A 1 79 ? -17.334 -4.746 1.436 1.00 79.06 79 LEU A O 1
ATOM 620 N N . ALA A 1 80 ? -15.125 -4.725 1.220 1.00 81.25 80 ALA A N 1
ATOM 621 C CA . ALA A 1 80 ? -14.904 -5.650 2.326 1.00 81.25 80 ALA A CA 1
ATOM 622 C C . ALA A 1 80 ? -15.405 -5.088 3.673 1.00 81.25 80 ALA A C 1
ATOM 624 O O . ALA A 1 80 ? -15.990 -5.826 4.465 1.00 81.25 80 ALA A O 1
ATOM 625 N N . ARG A 1 81 ? -15.263 -3.773 3.913 1.00 75.25 81 ARG A N 1
ATOM 626 C CA . ARG A 1 81 ? -15.840 -3.097 5.094 1.00 75.25 81 ARG A CA 1
ATOM 627 C C . ARG A 1 81 ? -17.367 -3.067 5.091 1.00 75.25 81 ARG A C 1
ATOM 629 O O . ARG A 1 81 ? -17.955 -3.092 6.164 1.00 75.25 81 ARG A O 1
ATOM 636 N N . THR A 1 82 ? -17.993 -2.970 3.921 1.00 78.88 82 THR A N 1
ATOM 637 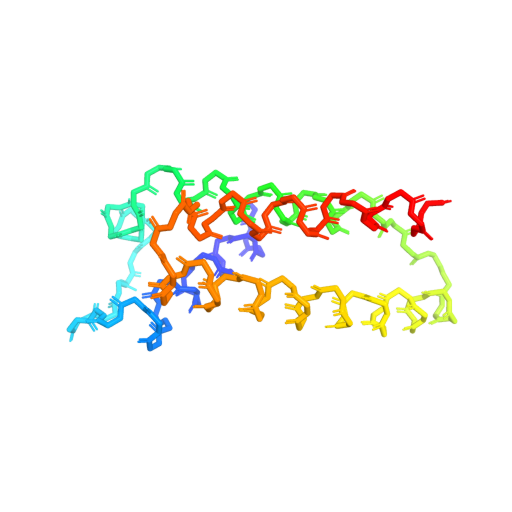C CA . THR A 1 82 ? -19.458 -2.882 3.795 1.00 78.88 82 THR A CA 1
ATOM 638 C C . THR A 1 82 ? -20.133 -4.252 3.820 1.00 78.88 82 THR A C 1
ATOM 640 O O . THR A 1 82 ? -21.205 -4.381 4.399 1.00 78.88 82 THR A O 1
ATOM 643 N N . VAL A 1 83 ? -19.496 -5.279 3.251 1.00 83.25 83 VAL A N 1
ATOM 644 C CA . VAL A 1 83 ? -20.032 -6.651 3.170 1.00 83.25 83 VAL A CA 1
ATOM 645 C C . VAL A 1 83 ? -19.675 -7.492 4.406 1.00 83.25 83 VAL A C 1
ATOM 647 O O . VAL A 1 83 ? -20.393 -8.428 4.740 1.00 83.25 83 VAL A O 1
ATOM 650 N N . GLY A 1 84 ? -18.573 -7.190 5.102 1.00 75.56 84 GLY A N 1
ATOM 651 C CA . GLY A 1 84 ? -18.213 -7.804 6.391 1.00 75.56 84 GLY A CA 1
ATOM 652 C C . GLY A 1 84 ? -17.685 -9.247 6.342 1.00 75.56 84 GLY A C 1
ATOM 653 O O . GLY A 1 84 ? -17.213 -9.749 7.357 1.00 75.56 84 GLY A O 1
ATOM 654 N N . HIS A 1 85 ? -17.705 -9.910 5.182 1.00 75.94 85 HIS A N 1
ATOM 655 C CA . HIS A 1 85 ? -17.253 -11.302 5.026 1.00 75.94 85 HIS A CA 1
ATOM 656 C C . HIS A 1 85 ? -15.730 -11.487 5.047 1.00 75.94 85 HIS A C 1
ATOM 658 O O . HIS A 1 85 ? -15.239 -12.550 5.424 1.00 75.94 85 HIS A O 1
ATOM 664 N N . VAL A 1 86 ? -14.975 -10.478 4.607 1.00 75.06 86 VAL A N 1
ATOM 665 C CA . VAL A 1 86 ? -13.512 -10.533 4.497 1.00 75.06 86 VAL A CA 1
ATOM 666 C C . VAL A 1 86 ? -12.928 -9.329 5.229 1.00 75.06 86 VAL A C 1
ATOM 668 O O . VAL A 1 86 ? -13.417 -8.215 5.037 1.00 75.06 86 VAL A O 1
ATOM 671 N N . PRO A 1 87 ? -11.866 -9.495 6.039 1.00 75.12 87 PRO A N 1
ATOM 672 C CA . PRO A 1 87 ? -11.180 -8.358 6.635 1.00 75.12 87 PRO A CA 1
ATOM 673 C C . PRO A 1 87 ? -10.684 -7.426 5.530 1.00 75.12 87 PRO A C 1
ATOM 675 O O . PRO A 1 87 ? -9.953 -7.858 4.637 1.00 75.12 87 PRO A O 1
ATOM 678 N N . ALA A 1 88 ? -11.056 -6.149 5.600 1.00 69.50 88 ALA A N 1
ATOM 679 C CA . ALA A 1 88 ? -10.740 -5.154 4.573 1.00 69.50 88 ALA A CA 1
ATOM 680 C C . ALA A 1 88 ? -9.261 -5.120 4.191 1.00 69.50 88 ALA A C 1
ATOM 682 O O . ALA A 1 88 ? -8.896 -4.969 3.028 1.00 69.50 88 ALA A O 1
ATOM 683 N N . ASP A 1 89 ? -8.408 -5.339 5.177 1.00 65.31 89 ASP A N 1
ATOM 684 C CA . ASP A 1 89 ? -6.978 -5.320 4.976 1.00 65.31 89 ASP A CA 1
ATOM 685 C C . ASP A 1 89 ? -6.454 -6.549 4.202 1.00 65.31 89 ASP A C 1
ATOM 687 O O . ASP A 1 89 ? -5.468 -6.437 3.478 1.00 65.31 89 ASP A O 1
ATOM 691 N N . HIS A 1 90 ? -7.111 -7.714 4.298 1.00 71.06 90 HIS A N 1
ATOM 692 C CA . HIS A 1 90 ? -6.785 -8.869 3.449 1.00 71.06 90 HIS A CA 1
ATOM 693 C C . HIS A 1 90 ? -7.201 -8.627 1.999 1.00 71.06 90 HIS A C 1
ATOM 695 O O . HIS A 1 90 ? -6.462 -8.992 1.089 1.00 71.06 90 HIS A O 1
ATOM 701 N N . ALA A 1 91 ? -8.336 -7.961 1.775 1.00 74.88 91 ALA A N 1
ATOM 702 C CA . ALA A 1 91 ? -8.787 -7.610 0.431 1.00 74.88 91 ALA A CA 1
ATOM 703 C C . ALA A 1 91 ? -7.827 -6.622 -0.262 1.00 74.88 91 ALA A C 1
ATOM 705 O O . ALA A 1 91 ? -7.521 -6.783 -1.443 1.00 74.88 91 ALA A O 1
ATOM 706 N N . VAL A 1 92 ? -7.295 -5.642 0.481 1.00 71.00 92 VAL A N 1
ATOM 707 C CA . VAL A 1 92 ? -6.260 -4.708 -0.006 1.00 71.00 92 VAL A CA 1
ATOM 708 C C . VAL A 1 92 ? -4.998 -5.459 -0.414 1.00 71.00 92 VAL A C 1
ATOM 710 O O . VAL A 1 92 ? -4.514 -5.287 -1.530 1.00 71.00 92 VAL A O 1
ATOM 713 N N . LEU A 1 93 ? -4.483 -6.310 0.474 1.00 73.00 93 LEU A N 1
ATOM 714 C CA . LEU A 1 93 ? -3.268 -7.080 0.22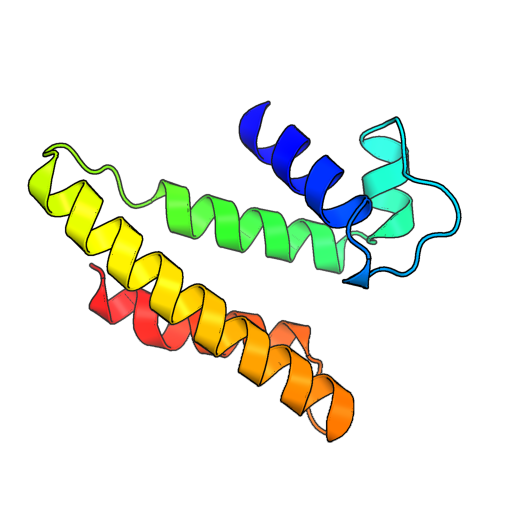7 1.00 73.00 93 LEU A CA 1
ATOM 715 C C . LEU A 1 93 ? -3.412 -8.020 -0.969 1.00 73.00 93 LEU A C 1
ATOM 717 O O . LEU A 1 93 ? -2.569 -7.998 -1.860 1.00 73.00 93 LEU A O 1
ATOM 721 N N . ALA A 1 94 ? -4.496 -8.796 -1.020 1.00 77.00 94 ALA A N 1
ATOM 722 C CA . ALA A 1 94 ? -4.771 -9.701 -2.128 1.00 77.00 94 ALA A CA 1
ATOM 723 C C . ALA A 1 94 ? -4.879 -8.936 -3.454 1.00 77.00 94 ALA A C 1
ATOM 725 O O . ALA A 1 94 ? -4.291 -9.348 -4.451 1.00 77.00 94 ALA A O 1
ATOM 726 N N . SER A 1 95 ? -5.562 -7.787 -3.461 1.00 76.00 95 SER A N 1
ATOM 727 C CA . SER A 1 95 ? -5.693 -6.957 -4.660 1.00 76.00 95 SER A CA 1
ATOM 728 C C . SER A 1 95 ? -4.362 -6.368 -5.128 1.00 76.00 95 SER A C 1
ATOM 730 O O . SER A 1 95 ? -4.153 -6.264 -6.333 1.00 76.00 95 SER A O 1
ATOM 732 N N . LEU A 1 96 ? -3.486 -5.955 -4.208 1.00 72.88 96 LEU A N 1
ATOM 733 C CA . LEU A 1 96 ? -2.172 -5.410 -4.556 1.00 72.88 96 LEU A CA 1
ATOM 734 C C . LEU A 1 96 ? -1.233 -6.508 -5.067 1.00 72.88 96 LEU A C 1
ATOM 736 O O . LEU A 1 96 ? -0.575 -6.329 -6.087 1.00 72.88 96 LEU A O 1
ATOM 740 N N . LEU A 1 97 ? -1.205 -7.659 -4.395 1.00 75.56 97 LEU A N 1
ATOM 741 C CA . LEU A 1 97 ? -0.332 -8.778 -4.751 1.00 75.56 97 LEU A CA 1
ATOM 742 C C . LEU A 1 97 ? -0.766 -9.490 -6.039 1.00 75.56 97 LEU A C 1
ATOM 744 O O . LEU A 1 97 ? 0.089 -9.981 -6.766 1.00 75.56 97 LEU A O 1
ATOM 748 N N . SER A 1 98 ? -2.064 -9.504 -6.359 1.00 75.75 98 SER A N 1
ATOM 749 C CA . SER A 1 98 ? -2.564 -10.127 -7.596 1.00 75.75 98 SER A CA 1
ATOM 750 C C . SER A 1 98 ? -2.015 -9.471 -8.865 1.00 75.75 98 SER A C 1
ATOM 752 O O . SER A 1 98 ? -1.940 -10.124 -9.898 1.00 75.75 98 SER A O 1
ATOM 754 N N . GLU A 1 99 ? -1.637 -8.190 -8.805 1.00 67.88 99 GLU A N 1
ATOM 755 C CA . GLU A 1 99 ? -1.172 -7.443 -9.980 1.00 67.88 99 GLU A CA 1
ATOM 756 C C . GLU A 1 99 ? 0.260 -6.928 -9.866 1.00 67.88 99 GLU A C 1
ATOM 758 O O . GLU A 1 99 ? 0.822 -6.482 -10.862 1.00 67.88 99 GLU A O 1
ATOM 763 N N . VAL A 1 100 ? 0.903 -7.069 -8.700 1.00 67.94 100 VAL A N 1
ATOM 764 C CA . VAL A 1 100 ? 2.339 -6.779 -8.569 1.00 67.94 100 VAL A CA 1
ATOM 765 C C . VAL A 1 100 ? 3.177 -7.650 -9.513 1.00 67.94 100 VAL A C 1
ATOM 767 O O . VAL A 1 100 ? 4.174 -7.181 -10.049 1.00 67.94 100 VAL A O 1
ATOM 770 N N . GLY A 1 101 ? 2.734 -8.887 -9.777 1.00 61.50 101 GLY A N 1
ATOM 771 C CA . GLY A 1 101 ? 3.370 -9.793 -10.736 1.00 61.50 101 GLY A CA 1
ATOM 772 C C . GLY A 1 101 ? 3.191 -9.387 -12.202 1.00 61.50 101 GLY A C 1
ATOM 773 O O . GLY A 1 101 ? 3.950 -9.846 -13.039 1.00 61.50 101 GLY A O 1
ATOM 774 N N . SER A 1 102 ? 2.231 -8.509 -12.517 1.00 62.19 102 SER A N 1
ATOM 775 C CA . SER A 1 102 ? 2.079 -7.921 -13.858 1.00 62.19 102 SER A CA 1
ATOM 776 C C . SER A 1 102 ? 2.966 -6.685 -14.061 1.00 62.19 102 SER A C 1
ATOM 778 O O . SER A 1 102 ? 2.982 -6.122 -15.156 1.00 62.19 102 SER A O 1
ATOM 780 N N . LEU A 1 103 ? 3.629 -6.218 -12.999 1.00 60.12 103 LEU A N 1
ATOM 781 C CA . LEU A 1 103 ? 4.466 -5.020 -12.990 1.00 60.12 103 LEU A CA 1
ATOM 782 C C . LEU A 1 103 ? 5.971 -5.324 -13.058 1.00 60.12 103 LEU A C 1
ATOM 784 O O . LEU A 1 103 ? 6.751 -4.392 -13.262 1.00 60.12 103 LEU A O 1
ATOM 788 N N . ALA A 1 104 ? 6.350 -6.587 -12.839 1.00 50.62 104 ALA A N 1
ATOM 789 C CA . ALA A 1 104 ? 7.707 -7.123 -12.947 1.00 50.62 104 ALA A CA 1
ATOM 790 C C . ALA A 1 104 ? 7.954 -7.680 -14.354 1.00 50.62 104 ALA A C 1
ATOM 792 O O . ALA A 1 104 ? 9.093 -7.513 -14.841 1.00 50.62 104 ALA A O 1
#

Sequence (104 aa):
DPALSALLMKYASSALLRTRVAPKTLQEVLQVLGMRQVDRVVMVHSVKSLFTLHSAGHKQLFMEAWQRLTLKASICAFLARTVGHVPADHAVLASLLSEVGSLA